Protein AF-A0A1W9X2L4-F1 (afdb_monomer_lite)

pLDDT: mean 77.6, std 8.72, range [48.25, 87.88]

Secondary structure (DSSP, 8-state):
-TTHHHHHHHHHHS--EEEESSTTTTS-HHHHHHHHHHHHH-GGGTT---EEEE--S-GGG--TTTT-TTS-EEEEEE-SS-EEEEEE-

Structure (mmCIF, N/CA/C/O backbone):
data_AF-A0A1W9X2L4-F1
#
_entry.id   AF-A0A1W9X2L4-F1
#
loop_
_atom_site.group_PDB
_atom_site.id
_atom_site.type_symbol
_atom_site.label_atom_id
_atom_site.label_alt_id
_atom_site.label_comp_id
_atom_site.label_asym_id
_atom_site.label_entity_id
_atom_site.label_seq_id
_atom_site.pdbx_PDB_ins_code
_atom_site.Cartn_x
_atom_site.Cartn_y
_atom_site.Cartn_z
_atom_site.occupancy
_atom_site.B_iso_or_equiv
_atom_site.auth_seq_id
_atom_site.auth_comp_id
_atom_site.auth_asym_id
_atom_site.auth_atom_id
_atom_site.pdbx_PDB_m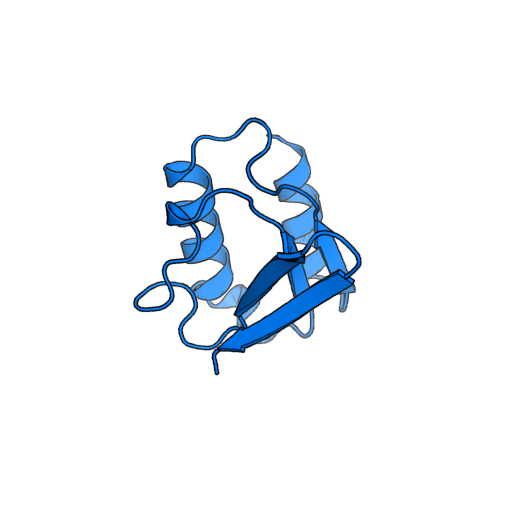odel_num
ATOM 1 N N . VAL A 1 1 ? -9.661 3.524 -13.109 1.00 48.25 1 VAL A N 1
ATOM 2 C CA . VAL A 1 1 ? -9.683 4.664 -12.143 1.00 48.25 1 VAL A CA 1
ATOM 3 C C . VAL A 1 1 ? -10.789 4.550 -11.078 1.00 48.25 1 VAL A C 1
ATOM 5 O O . VAL A 1 1 ? -10.510 4.879 -9.926 1.00 48.25 1 VAL A O 1
ATOM 8 N N . ILE A 1 2 ? -12.004 4.081 -11.416 1.00 53.81 2 ILE A N 1
ATOM 9 C CA . ILE A 1 2 ? -13.172 3.978 -10.502 1.00 53.81 2 ILE A CA 1
ATOM 10 C C . ILE A 1 2 ? -13.071 2.839 -9.462 1.00 53.81 2 ILE A C 1
ATOM 12 O O . ILE A 1 2 ? -13.682 2.931 -8.403 1.00 53.81 2 ILE A O 1
ATOM 16 N N . GLU A 1 3 ? -12.247 1.817 -9.692 1.00 66.06 3 GLU A N 1
ATOM 17 C CA . GLU A 1 3 ? -12.196 0.607 -8.847 1.00 66.06 3 GLU A CA 1
ATOM 18 C C . GLU A 1 3 ? -11.618 0.819 -7.436 1.00 66.06 3 GLU A C 1
ATOM 20 O O . GLU A 1 3 ? -11.918 0.056 -6.522 1.00 66.06 3 GLU A O 1
ATOM 25 N N . LEU A 1 4 ? -10.848 1.890 -7.211 1.00 71.94 4 LEU A N 1
ATOM 26 C CA . LEU A 1 4 ? -10.211 2.127 -5.909 1.00 71.94 4 LEU A CA 1
ATOM 27 C C . LEU A 1 4 ? -11.199 2.633 -4.843 1.00 71.94 4 LEU A C 1
ATOM 29 O O . LEU A 1 4 ? -11.025 2.364 -3.663 1.00 71.94 4 LEU A O 1
ATOM 33 N N . ILE A 1 5 ? -12.240 3.374 -5.234 1.00 78.31 5 ILE A N 1
ATOM 34 C CA . ILE A 1 5 ? -13.205 3.974 -4.295 1.00 78.31 5 ILE A CA 1
ATOM 35 C C . ILE A 1 5 ? -14.005 2.916 -3.514 1.00 78.31 5 ILE A C 1
ATOM 37 O O . ILE A 1 5 ? -14.034 3.004 -2.285 1.00 78.31 5 ILE A O 1
ATOM 41 N N . PRO A 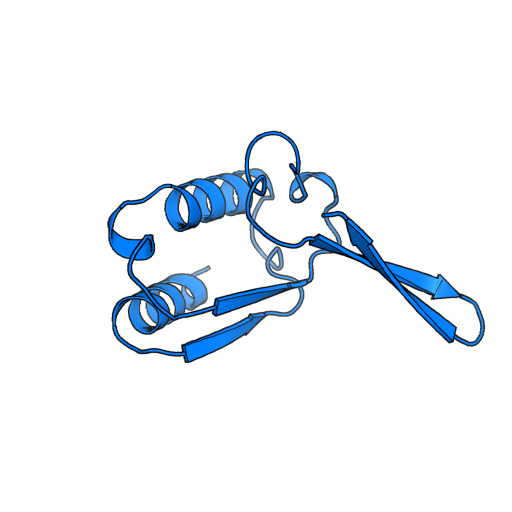1 6 ? -14.629 1.907 -4.155 1.00 81.88 6 PRO A N 1
ATOM 42 C CA . PRO A 1 6 ? -15.338 0.866 -3.414 1.00 81.88 6 PRO A CA 1
ATOM 43 C C . PRO A 1 6 ? -14.399 0.028 -2.535 1.00 81.88 6 PRO A C 1
ATOM 45 O O . PRO A 1 6 ? -14.814 -0.419 -1.469 1.00 81.88 6 PRO A O 1
ATOM 48 N N . MET A 1 7 ? -13.133 -0.139 -2.932 1.00 82.38 7 MET A N 1
ATOM 49 C CA . MET A 1 7 ? -12.117 -0.789 -2.099 1.00 82.38 7 MET A CA 1
ATOM 50 C C . MET A 1 7 ? -11.823 0.023 -0.831 1.00 82.38 7 MET A C 1
ATOM 52 O O . MET A 1 7 ? -11.909 -0.518 0.267 1.00 82.38 7 MET A O 1
ATOM 56 N N . LEU A 1 8 ? -11.606 1.337 -0.955 1.00 80.06 8 LEU A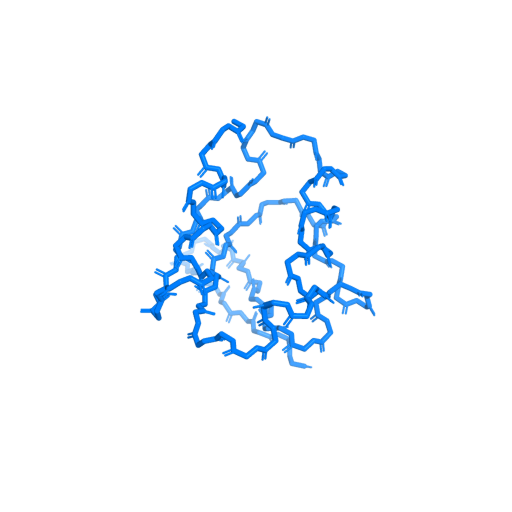 N 1
ATOM 57 C CA . LEU A 1 8 ? -11.419 2.230 0.196 1.00 80.06 8 LEU A CA 1
ATOM 58 C C . LEU A 1 8 ? -12.622 2.217 1.146 1.00 80.06 8 LEU A C 1
ATOM 60 O O . LEU A 1 8 ? -12.453 2.230 2.362 1.00 80.06 8 LEU A O 1
ATOM 64 N N . PHE A 1 9 ? -13.840 2.173 0.599 1.00 84.25 9 PHE A N 1
ATOM 65 C CA . PHE A 1 9 ? -15.052 2.070 1.408 1.00 84.25 9 PHE A CA 1
ATOM 66 C C . PHE A 1 9 ? -15.108 0.753 2.191 1.00 84.25 9 PHE A C 1
ATOM 68 O O . PHE A 1 9 ? -15.527 0.748 3.346 1.00 84.25 9 PHE A O 1
ATOM 75 N N . ARG A 1 10 ? -14.676 -0.361 1.590 1.00 84.00 10 ARG A N 1
ATOM 76 C CA . ARG A 1 10 ? -14.617 -1.657 2.275 1.00 84.00 10 ARG A CA 1
ATOM 77 C C . ARG A 1 10 ? -13.523 -1.703 3.333 1.00 84.00 10 ARG A C 1
ATOM 79 O O . ARG A 1 10 ? -13.815 -2.193 4.412 1.00 84.00 10 ARG A O 1
ATOM 86 N N . LEU A 1 11 ? -12.340 -1.146 3.057 1.00 83.75 11 LEU A N 1
ATOM 87 C CA . LEU A 1 11 ? -11.277 -1.012 4.058 1.00 83.75 11 LEU A CA 1
ATOM 88 C C . LEU A 1 11 ? -11.803 -0.289 5.305 1.00 83.75 11 LEU A C 1
ATOM 90 O O . LEU A 1 11 ? -11.658 -0.800 6.399 1.00 83.75 11 LEU A O 1
ATOM 94 N N . LEU A 1 12 ? -12.494 0.845 5.142 1.00 84.06 12 LEU A N 1
ATOM 95 C CA . LEU A 1 12 ? -12.990 1.642 6.272 1.00 84.06 12 LEU A CA 1
ATOM 96 C C . LEU A 1 12 ? -14.080 0.972 7.119 1.00 84.06 12 LEU A C 1
ATOM 98 O O . LEU A 1 12 ? -14.167 1.259 8.308 1.00 84.06 12 LEU A O 1
ATOM 102 N N . ASN A 1 13 ? -14.957 0.175 6.506 1.00 85.00 13 ASN A N 1
ATOM 103 C CA . ASN A 1 13 ? -16.157 -0.335 7.180 1.00 85.00 13 ASN A CA 1
ATOM 104 C C . ASN A 1 13 ? -16.052 -1.807 7.593 1.00 85.00 13 ASN A C 1
ATOM 106 O O . ASN A 1 13 ? -16.832 -2.247 8.434 1.00 85.00 13 ASN A O 1
ATOM 110 N N . ASN A 1 14 ? -15.121 -2.563 7.005 1.00 83.44 14 ASN A N 1
ATOM 111 C CA . ASN A 1 14 ? -14.969 -3.991 7.246 1.00 83.44 14 ASN A CA 1
ATOM 112 C C . ASN A 1 14 ? -13.503 -4.330 7.528 1.00 83.44 14 ASN A C 1
ATOM 114 O O . ASN A 1 14 ? -12.618 -3.985 6.740 1.00 83.44 14 ASN A O 1
ATOM 118 N N . ASP A 1 15 ? -13.270 -5.138 8.560 1.00 86.00 15 ASP A N 1
ATOM 119 C CA . ASP A 1 15 ? -11.966 -5.747 8.820 1.00 86.00 15 ASP A CA 1
ATOM 120 C C . ASP A 1 15 ? -11.627 -6.715 7.680 1.00 86.00 15 ASP A C 1
ATOM 122 O O . ASP A 1 15 ? -12.140 -7.832 7.584 1.00 86.00 15 ASP A O 1
ATOM 126 N N . SER A 1 16 ? -10.833 -6.228 6.728 1.00 85.12 16 SER A N 1
ATOM 127 C CA . SER A 1 16 ? -10.575 -6.909 5.465 1.00 85.12 16 SER A CA 1
ATOM 128 C C . SER A 1 16 ? -9.159 -6.651 4.969 1.00 85.12 16 SER A C 1
ATOM 130 O O . SER A 1 16 ? -8.596 -5.572 5.158 1.00 85.12 16 SER A O 1
ATOM 132 N N . VAL A 1 17 ? -8.584 -7.666 4.323 1.00 87.75 17 VAL A N 1
ATOM 133 C CA . VAL A 1 17 ? -7.278 -7.580 3.666 1.00 87.75 17 VAL A CA 1
ATOM 134 C C . VAL A 1 17 ? -7.505 -7.471 2.165 1.00 87.75 17 VAL A C 1
ATOM 136 O O . VAL A 1 17 ? -8.109 -8.355 1.557 1.00 87.75 17 VAL A O 1
ATOM 139 N N . PHE A 1 18 ? -7.025 -6.386 1.565 1.00 86.75 18 PHE A N 1
ATOM 140 C CA . PHE A 1 18 ? -7.058 -6.176 0.123 1.00 86.75 18 PHE A CA 1
ATOM 141 C C . PHE A 1 18 ? -5.681 -6.393 -0.479 1.00 86.75 18 PHE A C 1
ATOM 143 O O . PHE A 1 18 ? -4.704 -5.809 -0.019 1.00 86.75 18 PHE A O 1
ATOM 150 N N . VAL A 1 19 ? -5.627 -7.197 -1.540 1.00 87.88 19 VAL A N 1
ATOM 151 C CA . VAL A 1 19 ? -4.408 -7.454 -2.309 1.00 87.88 19 VAL A CA 1
ATOM 152 C C . VAL A 1 19 ? -4.596 -6.900 -3.715 1.00 87.88 19 VAL A C 1
ATOM 154 O O . VAL A 1 19 ? -5.568 -7.242 -4.389 1.00 87.88 19 VAL A O 1
ATOM 157 N N . ILE A 1 20 ? -3.689 -6.023 -4.139 1.00 84.75 20 ILE A N 1
ATOM 158 C CA . ILE A 1 20 ? -3.719 -5.367 -5.447 1.00 84.75 20 ILE A CA 1
ATOM 159 C C . ILE A 1 20 ? -2.395 -5.622 -6.154 1.00 84.75 20 ILE A C 1
ATOM 161 O O . ILE A 1 20 ? -1.332 -5.311 -5.625 1.00 84.75 20 ILE A O 1
ATOM 165 N N . ASP A 1 21 ? -2.469 -6.162 -7.363 1.00 84.88 21 ASP A N 1
ATOM 166 C CA . ASP A 1 21 ? -1.302 -6.286 -8.227 1.00 84.88 21 ASP A CA 1
ATOM 167 C C . ASP A 1 21 ? -1.205 -5.058 -9.140 1.00 84.88 21 ASP A C 1
ATOM 169 O O . ASP A 1 21 ? -2.221 -4.608 -9.676 1.00 84.88 21 ASP A O 1
ATOM 173 N N . GLU A 1 22 ? 0.000 -4.511 -9.287 1.00 83.56 22 GLU A N 1
ATOM 174 C CA . GLU A 1 22 ? 0.326 -3.346 -10.114 1.00 83.56 22 GLU A CA 1
ATOM 175 C C . GLU A 1 22 ? -0.643 -2.172 -9.883 1.00 83.56 22 GLU A C 1
ATOM 177 O O . GLU A 1 22 ? -1.412 -1.770 -10.766 1.00 83.56 22 GLU A O 1
ATOM 182 N N . ILE A 1 23 ? -0.633 -1.615 -8.667 1.00 81.00 23 ILE A N 1
ATOM 183 C CA . ILE A 1 23 ? -1.586 -0.572 -8.243 1.00 81.00 23 ILE A CA 1
A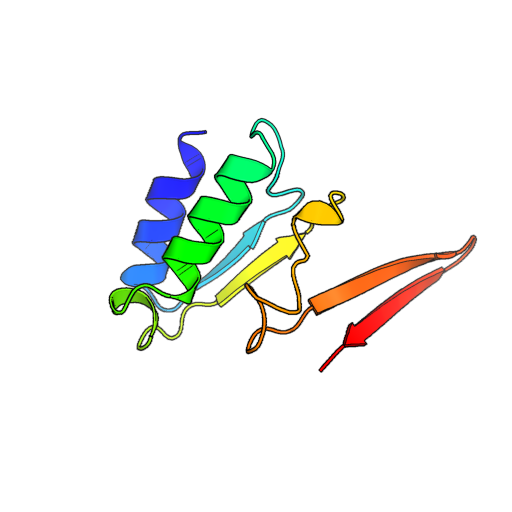TOM 184 C C . ILE A 1 23 ? -1.551 0.694 -9.118 1.00 81.00 23 ILE A C 1
ATOM 186 O O . ILE A 1 23 ? -2.493 1.493 -9.135 1.00 81.00 23 ILE A O 1
ATOM 190 N N . GLU A 1 24 ? -0.473 0.882 -9.865 1.00 78.75 24 GLU A N 1
ATOM 191 C CA . GLU A 1 24 ? -0.267 1.972 -10.796 1.00 78.75 24 GLU A CA 1
ATOM 192 C C . GLU A 1 24 ? -0.875 1.781 -12.179 1.00 78.75 24 GLU A C 1
ATOM 194 O O . GLU A 1 24 ? -0.901 2.741 -12.960 1.00 78.75 24 GLU A O 1
ATOM 199 N N . ARG A 1 25 ? -1.423 0.600 -12.494 1.00 73.31 25 ARG A N 1
ATOM 200 C CA . ARG A 1 25 ? -2.037 0.367 -13.804 1.00 73.31 25 ARG A CA 1
ATOM 201 C C . ARG A 1 25 ? -3.087 1.432 -14.096 1.00 73.31 25 ARG A C 1
ATOM 203 O O . ARG A 1 25 ? -4.139 1.520 -13.463 1.00 73.31 25 ARG A O 1
ATOM 210 N N . SER A 1 26 ? -2.829 2.201 -15.151 1.00 63.84 26 SER A N 1
ATOM 211 C CA . SER A 1 26 ? -3.718 3.249 -15.673 1.00 63.84 26 SER A CA 1
ATOM 212 C C . SER A 1 26 ? -3.814 4.535 -14.832 1.00 63.84 26 SER A C 1
ATOM 214 O O . SER A 1 26 ? -4.739 5.323 -15.044 1.00 63.84 26 SER A O 1
ATOM 216 N N . LEU A 1 27 ? -2.897 4.784 -13.887 1.00 71.81 27 LEU A N 1
ATOM 217 C CA . LEU A 1 27 ? -2.854 6.019 -13.094 1.00 71.81 27 LEU A CA 1
ATOM 218 C C . LEU A 1 27 ? -1.456 6.647 -13.081 1.00 71.81 27 LEU A C 1
ATOM 220 O O . LEU A 1 27 ? -0.451 5.984 -12.870 1.00 71.81 27 LEU A O 1
ATOM 224 N N . HIS A 1 28 ? -1.399 7.971 -13.241 1.00 78.44 28 HIS A N 1
ATOM 225 C CA . 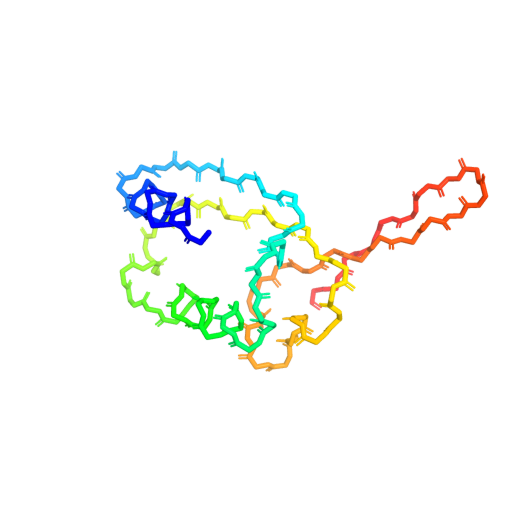HIS A 1 28 ? -0.144 8.712 -13.130 1.00 78.44 28 HIS A CA 1
ATOM 226 C C . HIS A 1 28 ? 0.430 8.595 -11.706 1.00 78.44 28 HIS A C 1
ATOM 228 O O . HIS A 1 28 ? -0.285 8.846 -10.731 1.00 78.44 28 HIS A O 1
ATOM 234 N N . HIS A 1 29 ? 1.726 8.294 -11.577 1.00 72.50 29 HIS A N 1
ATOM 235 C CA . HIS A 1 29 ? 2.418 8.030 -10.303 1.00 72.50 29 HIS A CA 1
ATOM 236 C C . HIS A 1 29 ? 2.134 9.076 -9.198 1.00 72.50 29 HIS A C 1
ATOM 238 O O . HIS A 1 29 ? 1.871 8.735 -8.045 1.00 72.50 29 HIS A O 1
ATOM 244 N N . LEU A 1 30 ? 2.084 10.370 -9.541 1.00 78.50 30 LEU A N 1
ATOM 245 C CA . LEU A 1 30 ? 1.737 11.443 -8.590 1.00 78.50 30 LEU A CA 1
ATOM 246 C C . LEU A 1 30 ? 0.339 11.301 -7.962 1.00 78.50 30 LEU A C 1
ATOM 248 O O . LEU A 1 30 ? 0.148 11.670 -6.802 1.00 78.50 30 LEU A O 1
ATOM 252 N N . LEU A 1 31 ? -0.643 10.795 -8.712 1.00 77.62 31 LEU A N 1
ATOM 253 C CA . LEU A 1 31 ? -2.012 10.617 -8.223 1.00 77.62 31 LEU A CA 1
ATOM 254 C C . LEU A 1 31 ? -2.072 9.500 -7.185 1.00 77.62 31 LEU A C 1
ATOM 256 O O . LEU A 1 31 ? -2.708 9.659 -6.148 1.00 77.62 31 LEU A O 1
ATOM 260 N N . ILE A 1 32 ? -1.369 8.400 -7.438 1.00 80.50 32 ILE A N 1
ATOM 261 C CA . ILE A 1 32 ? -1.293 7.259 -6.522 1.00 80.50 32 ILE A CA 1
ATOM 262 C C . ILE A 1 32 ? -0.591 7.677 -5.233 1.00 80.50 32 ILE A C 1
ATOM 264 O O . ILE A 1 32 ? -1.120 7.447 -4.149 1.00 80.50 32 ILE A O 1
ATOM 268 N N . LYS A 1 33 ? 0.520 8.416 -5.341 1.00 80.00 33 LYS A N 1
ATOM 269 C CA . LYS A 1 33 ? 1.234 8.968 -4.183 1.00 80.00 33 LYS A CA 1
ATOM 270 C C . LYS A 1 33 ? 0.330 9.839 -3.303 1.00 80.00 33 LYS A C 1
ATOM 272 O O . LYS A 1 33 ? 0.309 9.676 -2.086 1.00 80.00 33 LYS A O 1
ATOM 277 N N . LYS A 1 34 ? -0.461 10.736 -3.908 1.00 79.88 34 LYS A N 1
ATOM 278 C CA . LYS A 1 34 ? -1.443 11.554 -3.173 1.00 79.88 34 LYS A CA 1
ATOM 279 C C . LYS A 1 34 ? -2.540 10.706 -2.522 1.00 79.88 34 LYS A C 1
ATOM 281 O O . LYS A 1 34 ? -2.955 11.019 -1.412 1.00 79.88 34 LYS A O 1
ATOM 286 N N . ARG A 1 35 ? -3.000 9.636 -3.178 1.00 79.12 35 ARG A N 1
ATOM 287 C CA . ARG A 1 35 ? -4.017 8.727 -2.624 1.00 79.12 35 ARG A CA 1
ATOM 288 C C . ARG A 1 35 ? -3.495 7.933 -1.431 1.00 79.12 35 ARG A C 1
ATOM 290 O O . ARG A 1 35 ? -4.188 7.882 -0.424 1.00 79.12 35 ARG A O 1
ATOM 297 N N . PHE A 1 36 ? -2.278 7.398 -1.501 1.00 80.12 36 PHE A N 1
ATOM 298 C CA . PHE A 1 36 ? -1.632 6.763 -0.349 1.00 80.12 36 PHE A CA 1
ATOM 299 C C . PHE A 1 36 ? -1.404 7.751 0.793 1.00 80.12 36 PHE A C 1
ATOM 301 O O . PHE A 1 36 ? -1.664 7.416 1.940 1.00 80.12 36 PHE A O 1
ATOM 308 N N . ALA A 1 37 ? -1.012 8.994 0.495 1.00 80.06 37 ALA A N 1
ATOM 309 C CA . ALA A 1 37 ? -0.862 10.018 1.529 1.00 80.06 37 ALA A CA 1
ATOM 310 C C . ALA A 1 37 ? -2.175 10.290 2.260 1.00 80.06 37 ALA A C 1
ATOM 312 O O . ALA A 1 37 ? -2.166 10.468 3.473 1.00 80.06 37 ALA A O 1
ATOM 313 N N . LEU A 1 38 ? -3.293 10.301 1.532 1.00 79.44 38 LEU A N 1
ATOM 314 C CA . LEU A 1 38 ? -4.615 10.397 2.135 1.00 79.44 38 LEU A CA 1
ATOM 315 C C . LEU A 1 38 ? -4.942 9.140 2.943 1.00 79.44 38 LEU A C 1
ATOM 317 O O . LEU A 1 38 ? -5.341 9.277 4.086 1.00 79.44 38 LEU A O 1
ATOM 321 N N . LEU A 1 39 ? -4.736 7.936 2.406 1.00 79.75 39 LEU A N 1
ATOM 322 C CA . LEU A 1 39 ? -5.019 6.689 3.125 1.00 79.75 39 LEU A CA 1
ATOM 323 C C . LEU A 1 39 ? -4.261 6.611 4.461 1.00 79.75 39 LEU A C 1
ATOM 325 O O . LEU A 1 39 ? -4.871 6.402 5.500 1.00 79.75 39 LEU A O 1
ATOM 329 N N . LEU A 1 40 ? -2.945 6.821 4.431 1.00 78.19 40 LEU A N 1
ATOM 330 C CA . LEU A 1 40 ? -2.057 6.597 5.574 1.00 78.19 40 LEU A CA 1
ATOM 331 C C . LEU A 1 40 ? -2.143 7.701 6.636 1.00 78.19 40 LEU A C 1
ATOM 333 O O . LEU A 1 40 ? -1.909 7.441 7.812 1.00 78.19 40 LEU A O 1
ATOM 337 N N . ASN A 1 41 ? -2.470 8.939 6.243 1.00 79.62 41 ASN A N 1
ATOM 338 C CA . ASN A 1 41 ? -2.500 10.074 7.175 1.00 79.62 41 ASN A CA 1
ATOM 339 C C . ASN A 1 41 ? -3.910 10.481 7.620 1.00 79.62 41 ASN A C 1
ATOM 341 O O . ASN A 1 41 ? -4.042 11.304 8.524 1.00 79.62 41 ASN A O 1
ATOM 345 N N . HIS A 1 42 ? -4.970 9.966 6.997 1.00 81.62 42 HIS A N 1
ATOM 346 C CA . HIS A 1 42 ? -6.329 10.384 7.322 1.00 81.62 42 HIS A CA 1
ATOM 347 C C . HIS A 1 42 ? -6.845 9.654 8.568 1.00 81.62 42 HIS A C 1
ATOM 349 O O . HIS A 1 42 ? -6.816 8.430 8.648 1.00 81.62 42 HIS A O 1
ATOM 355 N N . GLU A 1 43 ? -7.386 10.407 9.526 1.00 81.56 43 GLU A N 1
ATOM 356 C CA . GLU A 1 43 ? -7.772 9.920 10.864 1.00 81.56 43 GLU A CA 1
ATOM 357 C C . GLU A 1 43 ? -8.730 8.722 10.832 1.00 81.56 43 GLU A C 1
ATOM 359 O O . GLU A 1 43 ? -8.598 7.791 11.619 1.00 81.56 43 GLU A O 1
ATOM 364 N N . ARG A 1 44 ? -9.650 8.699 9.858 1.00 80.44 44 ARG A N 1
ATOM 365 C CA . ARG A 1 44 ? -10.573 7.569 9.643 1.00 80.44 44 ARG A CA 1
ATOM 366 C C . ARG A 1 44 ? -9.892 6.218 9.413 1.00 80.44 44 ARG A C 1
ATOM 368 O O . ARG A 1 44 ? -10.551 5.217 9.634 1.00 80.44 44 ARG A O 1
ATOM 375 N N . PHE A 1 45 ? -8.633 6.184 8.975 1.00 77.62 45 PHE A N 1
ATOM 376 C CA . PHE A 1 45 ? -7.878 4.947 8.758 1.00 77.62 45 PHE A CA 1
ATOM 377 C C . PHE A 1 45 ? -6.990 4.559 9.951 1.00 77.62 4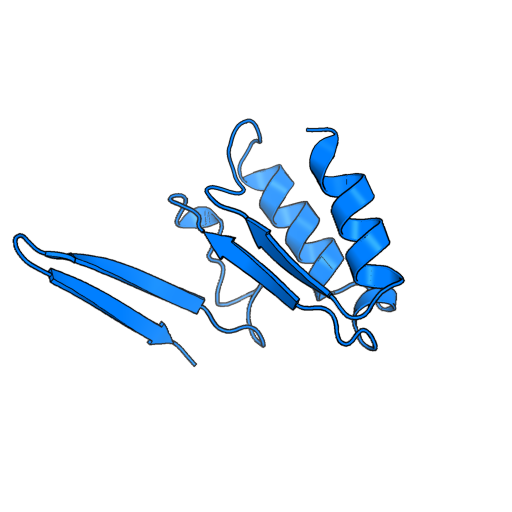5 PHE A C 1
ATOM 379 O O . PHE A 1 45 ? -6.447 3.463 9.962 1.00 77.62 45 PHE A O 1
ATOM 386 N N . GLN A 1 46 ? -6.858 5.408 10.979 1.00 77.00 46 GLN A N 1
ATOM 387 C CA . GLN A 1 46 ? -5.953 5.144 12.109 1.00 77.00 46 GLN A CA 1
ATOM 388 C C . GLN A 1 46 ? -6.451 4.048 13.064 1.00 77.00 46 GLN A C 1
ATOM 390 O O . GLN A 1 46 ? -5.638 3.428 13.740 1.00 77.00 46 GLN A O 1
ATOM 395 N N . ASN A 1 47 ? -7.764 3.801 13.115 1.00 79.25 47 ASN A N 1
ATOM 396 C CA . ASN A 1 47 ? -8.391 2.828 14.023 1.00 79.25 47 ASN A CA 1
ATOM 397 C C . ASN A 1 47 ? -9.029 1.644 13.283 1.00 79.25 47 ASN A C 1
ATOM 399 O O . ASN A 1 47 ? -9.937 0.999 13.801 1.00 79.25 47 ASN A O 1
ATOM 403 N N . VAL A 1 48 ? -8.598 1.391 12.051 1.00 83.19 48 VAL A N 1
ATOM 404 C CA . VAL A 1 48 ? -9.169 0.351 11.196 1.00 83.19 48 VAL A CA 1
ATOM 405 C C . VAL A 1 48 ? -8.242 -0.858 11.222 1.00 83.19 48 VAL A C 1
ATOM 407 O O . VAL A 1 48 ? -7.034 -0.697 11.074 1.00 83.19 48 VAL A O 1
ATOM 410 N N . GLN A 1 49 ? -8.781 -2.070 11.386 1.00 84.69 49 GLN A N 1
ATOM 411 C CA . GLN A 1 49 ? -7.972 -3.302 11.375 1.00 84.69 49 GLN A CA 1
ATOM 412 C C . GLN A 1 49 ? -7.741 -3.856 9.960 1.00 84.69 49 GLN A C 1
ATOM 414 O O . GLN A 1 49 ? -7.235 -4.961 9.776 1.00 84.69 49 GLN A O 1
ATOM 419 N N . SER A 1 50 ? -8.132 -3.096 8.941 1.00 85.81 50 SER A N 1
ATOM 420 C CA . SER A 1 50 ? -8.002 -3.473 7.541 1.00 85.81 50 SER A CA 1
ATOM 421 C C . SER A 1 50 ? -6.567 -3.303 7.041 1.00 85.81 50 SER A C 1
ATOM 423 O O . SER A 1 50 ? -5.899 -2.337 7.412 1.00 85.81 50 SER A O 1
ATOM 425 N N . GLN A 1 51 ? -6.126 -4.166 6.127 1.00 86.75 51 GLN A N 1
ATOM 426 C CA . GLN A 1 51 ? -4.782 -4.116 5.547 1.00 86.75 51 GLN A CA 1
ATOM 427 C C . GLN A 1 51 ? -4.845 -3.991 4.023 1.00 86.75 51 GLN A C 1
ATOM 429 O O . GLN A 1 51 ? -5.633 -4.667 3.363 1.00 86.75 51 GLN A O 1
ATOM 434 N N . LEU A 1 52 ? -3.979 -3.150 3.454 1.00 85.25 52 LEU A N 1
ATOM 435 C CA . LEU A 1 52 ? -3.781 -3.034 2.012 1.00 85.25 52 LEU A CA 1
ATOM 436 C C . LEU A 1 52 ? -2.385 -3.543 1.645 1.00 85.25 52 LEU A C 1
ATOM 438 O O . LEU A 1 52 ? -1.386 -2.978 2.078 1.00 85.25 52 LEU A O 1
ATOM 442 N N . ILE A 1 53 ? -2.329 -4.583 0.820 1.00 87.88 53 ILE A N 1
ATOM 443 C CA . ILE A 1 53 ? -1.105 -5.136 0.240 1.00 87.88 53 ILE A CA 1
ATOM 444 C C . ILE A 1 53 ? -1.126 -4.806 -1.249 1.00 87.88 53 ILE A C 1
ATOM 446 O O . ILE A 1 53 ? -2.071 -5.159 -1.953 1.00 87.88 53 ILE A O 1
ATOM 450 N N . ALA A 1 54 ? -0.098 -4.116 -1.734 1.00 85.19 54 ALA A N 1
ATOM 451 C CA . ALA A 1 54 ? -0.012 -3.717 -3.132 1.00 85.19 54 ALA A CA 1
ATOM 452 C C . ALA A 1 54 ? 1.379 -3.994 -3.709 1.00 85.19 54 ALA A C 1
ATOM 454 O O . ALA A 1 54 ? 2.382 -3.748 -3.039 1.00 85.19 54 ALA A O 1
ATOM 455 N N . SER A 1 55 ? 1.438 -4.466 -4.954 1.00 86.81 55 SER A N 1
ATOM 456 C CA . SER A 1 55 ? 2.673 -4.501 -5.742 1.00 86.81 55 SER A CA 1
ATOM 457 C C . SER A 1 55 ? 2.748 -3.274 -6.662 1.00 86.81 55 SER A C 1
ATOM 459 O O . SER A 1 55 ? 1.729 -2.711 -7.069 1.00 86.81 55 SER A O 1
ATOM 461 N N . THR A 1 56 ? 3.972 -2.836 -6.950 1.00 83.81 56 THR A N 1
ATOM 462 C CA . THR A 1 56 ? 4.268 -1.741 -7.880 1.00 83.81 56 THR A CA 1
ATOM 463 C C . THR A 1 56 ? 5.623 -1.992 -8.529 1.00 83.81 56 THR A C 1
ATOM 465 O O . THR A 1 56 ? 6.563 -2.427 -7.861 1.00 83.81 56 THR A O 1
ATOM 468 N N . HIS A 1 57 ? 5.744 -1.682 -9.815 1.00 82.81 57 HIS A N 1
ATOM 469 C CA . HIS A 1 57 ? 7.020 -1.586 -10.527 1.00 82.81 57 HIS A CA 1
ATOM 470 C C . HIS A 1 57 ? 7.634 -0.189 -10.389 1.00 82.81 57 HIS A C 1
ATOM 472 O O . HIS A 1 57 ? 8.838 -0.017 -10.581 1.00 82.81 57 HIS A O 1
ATOM 478 N N . GLU A 1 58 ? 6.832 0.813 -10.019 1.00 76.44 58 GLU A N 1
ATOM 479 C CA . GLU A 1 58 ? 7.290 2.196 -9.911 1.00 76.44 58 GLU A CA 1
ATOM 480 C C . GLU A 1 58 ? 7.977 2.527 -8.581 1.00 76.44 58 GLU A C 1
ATOM 482 O O . GLU A 1 58 ? 7.341 2.745 -7.547 1.00 76.44 58 GLU A O 1
ATOM 487 N N . VAL A 1 59 ? 9.304 2.671 -8.625 1.00 72.12 59 VAL A N 1
ATOM 488 C CA . VAL A 1 59 ? 10.153 2.986 -7.457 1.00 72.12 59 VAL A CA 1
ATOM 489 C C . VAL A 1 59 ? 9.819 4.353 -6.848 1.00 72.12 59 VAL A C 1
ATOM 491 O O . VAL A 1 59 ? 9.946 4.548 -5.642 1.00 72.12 59 VAL A O 1
ATOM 494 N N . LEU A 1 60 ? 9.333 5.305 -7.655 1.00 71.56 60 LEU A N 1
ATOM 495 C CA . LEU A 1 60 ? 8.934 6.644 -7.194 1.00 71.56 60 LEU A CA 1
ATOM 496 C C . LEU A 1 60 ? 7.747 6.625 -6.218 1.00 71.56 60 LEU A C 1
ATOM 498 O O . LEU A 1 60 ? 7.528 7.610 -5.501 1.00 71.56 60 LEU A O 1
ATOM 502 N N . LEU A 1 61 ? 6.972 5.536 -6.207 1.00 69.62 61 LEU A N 1
ATOM 503 C CA . LEU A 1 61 ? 5.898 5.330 -5.243 1.00 69.62 61 LEU A CA 1
ATOM 504 C C . LEU A 1 61 ? 6.436 4.886 -3.883 1.00 69.62 61 LEU A C 1
ATOM 506 O O . LEU A 1 61 ? 5.839 5.256 -2.881 1.00 69.62 61 LEU A O 1
ATOM 510 N N . LEU A 1 62 ? 7.587 4.211 -3.821 1.00 67.81 62 LEU A N 1
ATOM 511 C CA . LEU A 1 62 ? 8.214 3.699 -2.596 1.00 67.81 62 LEU A CA 1
ATOM 512 C C . LEU A 1 62 ? 8.948 4.807 -1.815 1.00 67.81 62 LEU A C 1
ATOM 514 O O . LEU A 1 62 ? 10.142 4.724 -1.532 1.00 67.81 62 LEU A O 1
ATOM 518 N N . ASP A 1 63 ? 8.243 5.888 -1.467 1.00 69.12 63 ASP A N 1
ATOM 519 C CA . ASP A 1 63 ? 8.785 6.971 -0.638 1.00 69.12 63 ASP A CA 1
ATOM 520 C C . ASP A 1 63 ? 8.809 6.567 0.846 1.00 69.12 63 ASP A C 1
ATOM 522 O O . ASP A 1 63 ? 7.953 6.951 1.650 1.00 69.12 63 ASP A O 1
ATOM 526 N N . ILE A 1 64 ? 9.832 5.787 1.192 1.00 56.84 64 ILE A N 1
ATOM 527 C CA . ILE A 1 64 ? 10.094 5.239 2.533 1.00 56.84 64 ILE A CA 1
ATOM 528 C C . ILE A 1 64 ? 10.263 6.353 3.580 1.00 56.84 64 ILE A C 1
ATOM 530 O O . ILE A 1 64 ? 9.916 6.195 4.747 1.00 56.84 64 ILE A O 1
ATOM 534 N N . LYS A 1 65 ? 10.795 7.516 3.179 1.00 56.75 65 LYS A N 1
ATOM 535 C CA . LYS A 1 65 ? 11.168 8.583 4.122 1.00 56.75 65 LYS A CA 1
ATOM 536 C C . LYS A 1 65 ? 9.985 9.438 4.560 1.00 56.75 65 LYS A C 1
ATOM 538 O O . LYS A 1 65 ? 10.004 9.955 5.676 1.00 56.75 65 LYS A O 1
ATOM 543 N N . ARG A 1 66 ? 8.993 9.645 3.688 1.00 61.81 66 ARG A N 1
ATOM 544 C CA . ARG A 1 66 ? 7.868 10.556 3.967 1.00 61.81 66 ARG A CA 1
ATOM 545 C C . ARG A 1 66 ? 6.511 9.879 4.034 1.00 61.81 66 ARG A C 1
ATOM 547 O O . ARG A 1 66 ? 5.660 10.385 4.755 1.00 61.81 66 ARG A O 1
ATOM 554 N N . LEU A 1 67 ? 6.292 8.816 3.265 1.00 63.66 67 LEU A N 1
ATOM 555 C CA . LEU A 1 67 ? 4.953 8.275 3.048 1.00 63.66 67 LEU A CA 1
ATOM 556 C C . LEU A 1 67 ? 4.716 6.971 3.809 1.00 63.66 67 LEU A C 1
ATOM 558 O O . LEU A 1 67 ? 3.686 6.852 4.452 1.00 63.66 67 LEU A O 1
ATOM 562 N N . PHE A 1 68 ? 5.690 6.061 3.803 1.00 62.97 68 PHE A N 1
ATOM 563 C CA . PHE A 1 68 ? 5.551 4.694 4.327 1.00 62.97 68 PHE A CA 1
ATOM 564 C C . PHE A 1 68 ? 6.379 4.442 5.597 1.00 62.97 68 PHE A C 1
ATOM 566 O O . PHE A 1 68 ? 6.901 3.359 5.814 1.00 62.97 68 PHE A O 1
ATOM 573 N N . ARG A 1 69 ? 6.547 5.454 6.457 1.00 61.12 69 ARG A N 1
ATOM 574 C CA . ARG A 1 69 ? 7.472 5.380 7.610 1.00 61.12 69 ARG A CA 1
ATOM 575 C C . ARG A 1 69 ? 7.077 4.334 8.670 1.00 61.12 69 ARG A C 1
ATOM 577 O O . ARG A 1 69 ? 7.922 3.952 9.472 1.00 61.12 69 ARG A O 1
ATOM 584 N N . LYS A 1 70 ? 5.803 3.943 8.733 1.00 64.31 70 LYS A N 1
ATOM 585 C CA . LYS A 1 70 ? 5.281 2.949 9.689 1.00 64.31 70 LYS A CA 1
ATOM 586 C C . LYS A 1 70 ? 4.829 1.651 9.014 1.00 64.31 70 LYS A C 1
ATOM 588 O O . LYS A 1 70 ? 4.382 0.751 9.715 1.00 64.31 70 LYS A O 1
ATOM 593 N N . ASP A 1 71 ? 4.933 1.579 7.691 1.00 73.38 71 ASP A N 1
ATOM 594 C CA . ASP A 1 71 ? 4.409 0.478 6.891 1.00 73.38 71 ASP A CA 1
ATOM 595 C C . ASP A 1 71 ? 5.562 -0.359 6.343 1.00 73.38 71 ASP A C 1
ATOM 597 O O . ASP A 1 71 ? 6.639 0.158 6.047 1.00 73.38 71 ASP A O 1
ATOM 601 N N . GLU A 1 72 ? 5.339 -1.662 6.207 1.00 79.50 72 GLU A N 1
ATOM 602 C CA . GLU A 1 72 ? 6.376 -2.580 5.752 1.00 79.50 72 GLU A CA 1
ATOM 603 C C . GLU A 1 72 ? 6.504 -2.551 4.223 1.00 79.50 72 GLU A C 1
ATOM 605 O O . GLU A 1 72 ? 5.518 -2.690 3.496 1.00 79.50 72 GLU A O 1
ATOM 610 N N . ILE A 1 73 ? 7.733 -2.387 3.725 1.00 79.50 73 ILE A N 1
ATOM 611 C CA . ILE A 1 73 ? 8.034 -2.425 2.290 1.00 79.50 73 ILE A CA 1
ATOM 612 C C . ILE A 1 73 ? 8.839 -3.678 1.987 1.00 79.50 73 ILE A C 1
ATOM 614 O O . ILE A 1 73 ? 9.910 -3.902 2.558 1.00 79.50 73 ILE A O 1
ATOM 618 N N . TRP A 1 74 ? 8.332 -4.478 1.053 1.00 81.06 74 TRP A N 1
ATOM 619 C CA . TRP A 1 74 ? 8.993 -5.681 0.566 1.00 81.06 74 TRP A CA 1
ATOM 620 C C . TRP A 1 74 ? 9.523 -5.456 -0.839 1.00 81.06 74 TRP A C 1
ATOM 622 O O . TRP A 1 74 ? 8.779 -5.147 -1.769 1.00 81.06 74 TRP A O 1
ATOM 632 N N . PHE A 1 75 ? 10.823 -5.649 -1.001 1.00 81.75 75 PHE A N 1
ATOM 633 C CA . PHE A 1 75 ? 11.474 -5.616 -2.295 1.00 81.75 75 PHE A CA 1
ATOM 634 C C . PHE A 1 75 ? 11.596 -7.029 -2.846 1.00 81.75 75 PHE A C 1
ATOM 636 O O . PHE A 1 75 ? 11.978 -7.971 -2.146 1.00 81.75 75 PHE A O 1
ATOM 643 N N . ILE A 1 76 ? 11.302 -7.158 -4.135 1.00 83.56 76 ILE A N 1
ATOM 644 C CA . ILE A 1 76 ? 11.351 -8.423 -4.855 1.00 83.56 76 ILE A CA 1
ATOM 645 C C . ILE A 1 76 ? 12.459 -8.332 -5.899 1.00 83.56 76 ILE A C 1
ATOM 647 O O . ILE A 1 76 ? 12.462 -7.441 -6.746 1.00 83.56 76 ILE A O 1
ATOM 651 N N . ASN A 1 77 ? 13.404 -9.270 -5.856 1.00 82.62 77 ASN A N 1
ATOM 652 C CA . ASN A 1 77 ? 14.447 -9.406 -6.865 1.00 82.62 77 ASN A CA 1
ATOM 653 C C . ASN A 1 77 ? 14.367 -10.788 -7.519 1.00 82.62 77 ASN A C 1
ATOM 655 O O . ASN A 1 77 ? 14.598 -11.821 -6.881 1.00 82.62 77 ASN A O 1
ATOM 659 N N . ARG A 1 78 ? 14.059 -10.800 -8.818 1.00 82.94 78 ARG A N 1
ATOM 660 C CA . ARG A 1 78 ? 14.023 -12.020 -9.621 1.00 82.94 78 ARG A CA 1
ATOM 661 C C . ARG A 1 78 ? 15.439 -12.397 -10.063 1.00 82.94 78 ARG A C 1
ATOM 663 O O . ARG A 1 78 ? 16.045 -11.728 -10.896 1.00 82.94 78 ARG A O 1
ATOM 670 N N . ARG A 1 79 ? 15.941 -13.525 -9.560 1.00 82.94 79 ARG A N 1
ATOM 671 C CA . ARG A 1 79 ? 17.141 -14.204 -10.071 1.00 82.94 79 ARG A CA 1
ATOM 672 C C . ARG A 1 79 ? 16.743 -15.251 -11.115 1.00 82.94 79 ARG A C 1
ATOM 674 O O . ARG A 1 79 ? 15.577 -15.606 -11.244 1.00 82.94 79 ARG A O 1
ATOM 681 N N . ARG A 1 80 ? 17.726 -15.781 -11.855 1.00 78.00 80 ARG A N 1
ATOM 682 C CA . ARG A 1 80 ? 17.500 -16.758 -12.945 1.00 78.00 80 ARG A CA 1
ATOM 683 C C . ARG A 1 80 ? 16.668 -17.987 -12.548 1.00 78.00 80 ARG A C 1
ATOM 685 O O . ARG A 1 80 ? 15.994 -18.531 -13.410 1.00 78.00 80 ARG A O 1
ATOM 692 N N . ILE A 1 81 ? 16.744 -18.431 -11.292 1.00 83.44 81 ILE A N 1
ATOM 693 C CA . ILE A 1 81 ? 16.111 -19.677 -10.812 1.00 83.44 81 ILE A CA 1
ATOM 694 C C . ILE A 1 81 ? 15.218 -19.425 -9.584 1.00 83.44 81 ILE A C 1
ATOM 696 O O . ILE A 1 81 ? 14.398 -20.262 -9.225 1.00 83.44 81 ILE A O 1
ATOM 700 N N . SER A 1 82 ? 15.351 -18.271 -8.925 1.00 81.62 82 SER A N 1
ATOM 701 C CA . SER A 1 82 ? 14.694 -17.998 -7.647 1.00 81.62 82 SER A CA 1
ATOM 702 C C . SER A 1 82 ? 14.223 -16.556 -7.532 1.00 81.62 82 SER A C 1
ATOM 704 O O . SER A 1 82 ? 14.721 -15.658 -8.211 1.00 81.62 82 SER A O 1
ATOM 706 N N . CYS A 1 83 ? 13.262 -16.334 -6.642 1.00 84.00 83 CYS A N 1
ATOM 707 C CA . CYS A 1 83 ? 12.811 -15.007 -6.258 1.00 84.00 83 CYS A CA 1
ATOM 708 C C . CYS A 1 83 ? 13.322 -14.721 -4.845 1.00 84.00 83 CYS A C 1
ATOM 710 O O . CYS A 1 83 ? 13.097 -15.526 -3.942 1.00 84.00 83 CYS A O 1
ATOM 712 N N . LEU A 1 84 ? 14.047 -13.620 -4.666 1.00 83.62 84 LEU A N 1
ATOM 713 C CA . LEU A 1 84 ? 14.498 -13.168 -3.355 1.00 83.62 84 LEU A CA 1
ATOM 714 C C . LEU A 1 84 ? 13.560 -12.058 -2.883 1.00 83.62 84 LEU A C 1
ATOM 716 O O . LEU A 1 84 ? 13.369 -11.079 -3.605 1.00 83.62 84 LEU A O 1
ATOM 720 N N . LEU A 1 85 ? 13.011 -12.212 -1.682 1.00 81.62 85 LEU A N 1
ATOM 721 C CA . LEU A 1 85 ? 12.147 -11.228 -1.045 1.00 81.62 85 LEU A CA 1
ATOM 722 C C . LEU A 1 85 ? 12.840 -10.722 0.219 1.00 81.62 85 LEU A C 1
ATOM 724 O O . LEU A 1 85 ? 13.337 -11.522 1.012 1.00 81.62 85 LEU A O 1
ATOM 728 N N . PHE A 1 86 ? 12.938 -9.406 0.364 1.00 81.12 86 PHE A N 1
ATOM 729 C CA . PHE A 1 86 ? 13.585 -8.772 1.508 1.00 81.12 86 PHE A CA 1
ATOM 730 C C . PHE A 1 86 ? 12.759 -7.581 1.984 1.00 81.12 86 PHE A C 1
ATOM 732 O O . PHE A 1 86 ? 12.274 -6.796 1.169 1.00 81.12 86 PHE A O 1
ATOM 739 N N . SER A 1 87 ? 12.592 -7.467 3.301 1.00 76.81 87 SER A N 1
ATOM 740 C CA . SER A 1 87 ? 11.885 -6.360 3.939 1.00 76.81 87 SER A CA 1
ATOM 741 C C . SER A 1 87 ? 12.865 -5.320 4.473 1.00 76.81 87 SER A C 1
ATOM 743 O O . SER A 1 87 ? 14.007 -5.631 4.823 1.00 76.81 87 SER A O 1
ATOM 745 N N . GLN A 1 88 ? 12.419 -4.066 4.507 1.00 64.69 88 GLN A N 1
ATOM 746 C CA . GLN A 1 88 ? 13.121 -2.984 5.185 1.00 64.69 88 GLN A CA 1
ATOM 747 C C . GLN A 1 88 ? 12.211 -2.436 6.290 1.00 64.69 88 GLN A C 1
ATOM 749 O O . GLN A 1 88 ? 11.191 -1.823 5.980 1.00 64.69 88 GLN A O 1
ATOM 754 N N . CYS A 1 89 ? 12.577 -2.709 7.549 1.00 53.72 89 CYS A N 1
ATOM 755 C CA . CYS A 1 89 ? 11.944 -2.160 8.755 1.00 53.72 89 CYS A CA 1
ATOM 756 C C . CYS A 1 89 ? 12.599 -0.843 9.185 1.00 53.72 89 CYS A C 1
ATOM 758 O O . CYS A 1 89 ? 13.835 -0.713 9.009 1.00 53.72 89 CYS A O 1
#

Foldseek 3Di:
DPVVVVVLVCQLPDLEEAEEEAPCVPHDLVVVLVVLQCCQPPPSNPPTNYHYHYDHPDVSSPPCPPRQVPHKDWDWDDDPVDIDIDIDD

Radius of gyration: 13.88 Å; chains: 1; bounding box: 34×31×30 Å

Sequence (89 aa):
VIELIPMLFRLLNNDSVFVIDEIERSLHHLLIKKRFALLLNHERFQNVQSQLIASTHEVLLLDIKRLFRKDEIWFINRRRISCLLFSQC